Protein AF-A0A3L7C7S1-F1 (afdb_monomer_lite)

Sequence (92 aa):
IVTFTCNADADVYAAVSTGTSFAGTTVKWNDFFCLAGEFPYLGDYDGDGKDDVIAFTKGSLNDVYVGLSTGTAFGGGVKWHDFFGLPNETTL

pLDDT: mean 95.01, std 3.69, range [81.38, 98.5]

Structure (mmCIF, N/CA/C/O backbone):
data_AF-A0A3L7C7S1-F1
#
_entry.id   AF-A0A3L7C7S1-F1
#
loop_
_atom_site.group_PDB
_atom_site.id
_atom_site.type_symbol
_atom_site.label_atom_id
_atom_site.label_alt_id
_atom_site.label_comp_id
_atom_site.label_asym_id
_atom_site.label_entity_id
_atom_site.label_seq_id
_atom_site.pdbx_PDB_ins_code
_atom_site.Cartn_x
_atom_site.Cartn_y
_atom_site.Cartn_z
_atom_site.occupancy
_atom_site.B_iso_or_equiv
_atom_site.auth_seq_id
_atom_site.auth_comp_id
_atom_site.auth_asym_id
_atom_site.auth_atom_id
_atom_site.pdbx_PDB_model_num
ATOM 1 N N . ILE A 1 1 ? -3.866 3.395 11.700 1.00 92.56 1 ILE A N 1
ATOM 2 C CA . ILE A 1 1 ? -2.485 3.565 11.184 1.00 92.56 1 ILE A CA 1
ATOM 3 C C . ILE A 1 1 ? -2.026 2.279 10.519 1.00 92.56 1 ILE A C 1
ATOM 5 O O . ILE A 1 1 ? -2.507 1.218 10.908 1.00 92.56 1 ILE A O 1
ATOM 9 N N . VAL A 1 2 ? -1.110 2.373 9.557 1.00 94.94 2 VAL A N 1
ATOM 10 C CA . VAL A 1 2 ? -0.581 1.234 8.789 1.00 94.94 2 VAL A CA 1
ATOM 11 C C . VAL A 1 2 ? 0.945 1.347 8.687 1.00 94.94 2 VAL A C 1
ATOM 13 O O . VAL A 1 2 ? 1.467 2.460 8.659 1.00 94.94 2 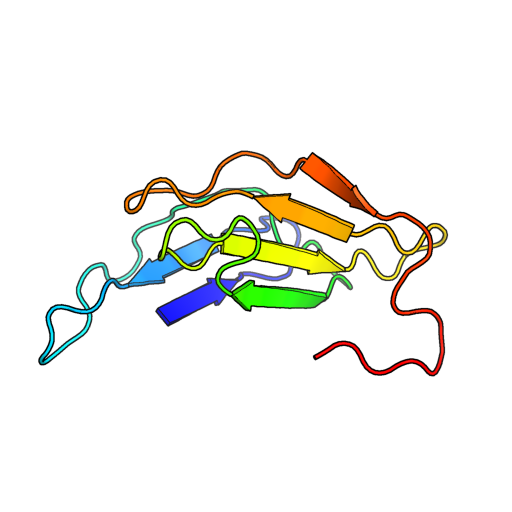VAL A O 1
ATOM 16 N N . THR A 1 3 ? 1.658 0.218 8.662 1.00 95.19 3 THR A N 1
ATOM 17 C CA . THR A 1 3 ? 3.103 0.144 8.378 1.00 95.19 3 THR A CA 1
ATOM 18 C C . THR A 1 3 ? 3.403 -0.952 7.359 1.00 95.19 3 THR A C 1
ATOM 20 O O . THR A 1 3 ? 2.691 -1.953 7.300 1.00 95.19 3 THR A O 1
ATOM 23 N N . PHE A 1 4 ? 4.488 -0.771 6.606 1.00 96.62 4 PHE A N 1
ATOM 24 C CA . PHE A 1 4 ? 4.934 -1.655 5.527 1.00 96.62 4 PHE A CA 1
ATOM 25 C C . PHE A 1 4 ? 6.351 -2.163 5.815 1.00 96.62 4 PHE A C 1
ATOM 27 O O . PHE A 1 4 ? 7.157 -1.407 6.364 1.00 96.62 4 PHE A O 1
ATOM 34 N N . THR A 1 5 ? 6.685 -3.402 5.442 1.00 94.50 5 THR A N 1
ATOM 35 C CA . THR A 1 5 ? 8.064 -3.916 5.593 1.00 94.50 5 THR A CA 1
ATOM 36 C C . THR A 1 5 ? 8.988 -3.597 4.417 1.00 94.50 5 THR A C 1
ATOM 38 O O . THR A 1 5 ? 10.191 -3.807 4.551 1.00 94.50 5 THR A O 1
ATOM 41 N N . CYS A 1 6 ? 8.482 -3.005 3.324 1.00 96.31 6 CYS A N 1
ATOM 42 C CA . CYS A 1 6 ? 9.251 -2.396 2.221 1.00 96.31 6 CYS A CA 1
ATOM 43 C C . CYS A 1 6 ? 10.500 -3.180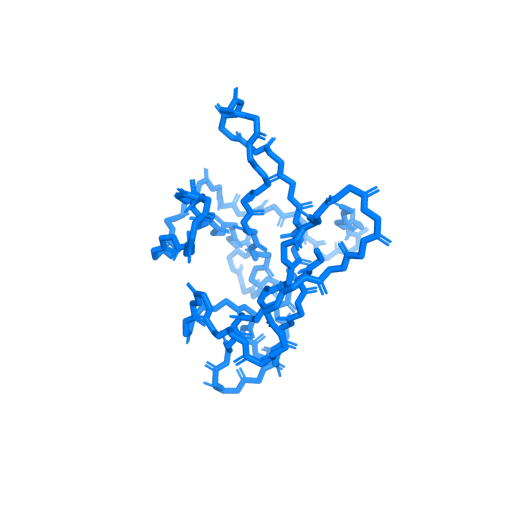 1.777 1.00 96.31 6 CYS A C 1
ATOM 45 O O . CYS A 1 6 ? 11.588 -2.632 1.577 1.00 96.31 6 CYS A O 1
ATOM 47 N N . ASN A 1 7 ? 10.341 -4.497 1.683 1.00 95.81 7 ASN A N 1
ATOM 48 C CA . ASN A 1 7 ? 11.390 -5.480 1.459 1.00 95.81 7 ASN A CA 1
ATOM 49 C C . ASN A 1 7 ? 10.812 -6.663 0.657 1.00 95.81 7 ASN A C 1
ATOM 51 O O . ASN A 1 7 ? 9.766 -6.536 0.029 1.00 95.81 7 ASN A O 1
ATOM 55 N N . ALA A 1 8 ? 11.497 -7.808 0.641 1.00 95.69 8 ALA A N 1
ATOM 56 C CA . ALA A 1 8 ? 11.018 -8.991 -0.078 1.00 95.69 8 ALA A CA 1
ATOM 57 C C . ALA A 1 8 ? 9.725 -9.596 0.503 1.00 95.69 8 ALA A C 1
ATOM 59 O O . ALA A 1 8 ? 9.038 -10.312 -0.218 1.00 95.69 8 ALA A O 1
ATOM 60 N N . ASP A 1 9 ? 9.413 -9.318 1.772 1.00 95.88 9 ASP A N 1
ATOM 61 C CA . ASP A 1 9 ? 8.200 -9.809 2.428 1.00 95.88 9 ASP A CA 1
ATOM 62 C C . ASP A 1 9 ? 6.985 -8.949 2.072 1.00 95.88 9 ASP A C 1
ATOM 64 O O . ASP A 1 9 ? 5.894 -9.486 1.972 1.00 95.88 9 ASP A O 1
ATOM 68 N N . ALA A 1 10 ? 7.174 -7.636 1.864 1.00 97.19 10 ALA A N 1
ATOM 69 C CA . ALA A 1 10 ? 6.119 -6.699 1.456 1.00 97.19 10 ALA A CA 1
ATOM 70 C C . ALA A 1 10 ? 4.842 -6.779 2.328 1.00 97.19 10 ALA A C 1
ATOM 72 O O . ALA A 1 10 ? 3.715 -6.624 1.854 1.00 97.19 10 ALA A O 1
ATOM 73 N N . ASP A 1 11 ? 5.018 -7.024 3.626 1.00 97.56 11 ASP A N 1
ATOM 74 C CA . ASP A 1 11 ? 3.920 -7.154 4.571 1.00 97.56 11 ASP A CA 1
ATOM 75 C C . ASP A 1 11 ? 3.317 -5.783 4.899 1.00 97.56 11 ASP A C 1
ATOM 77 O O . ASP A 1 11 ? 4.029 -4.789 5.090 1.00 97.56 11 ASP A O 1
ATOM 81 N N . VAL A 1 12 ? 2.000 -5.771 5.100 1.00 97.62 12 VAL A N 1
ATOM 82 C CA . VAL A 1 12 ? 1.231 -4.624 5.585 1.00 97.62 12 VAL A CA 1
ATOM 83 C C . VAL A 1 12 ? 0.621 -4.955 6.934 1.00 97.62 12 VAL A C 1
ATOM 85 O O . VAL A 1 12 ? -0.173 -5.887 7.058 1.00 97.62 12 VAL A O 1
ATOM 88 N N . TYR A 1 13 ? 0.929 -4.151 7.945 1.00 97.12 13 TYR A N 1
ATOM 89 C CA . TYR A 1 13 ? 0.348 -4.273 9.280 1.00 97.12 13 TYR A CA 1
ATOM 90 C C . TYR A 1 13 ? -0.536 -3.072 9.576 1.00 97.12 13 TYR A C 1
ATOM 92 O O . TYR A 1 13 ? -0.132 -1.936 9.329 1.00 97.12 13 TYR A O 1
ATOM 100 N N . ALA A 1 14 ? -1.709 -3.305 10.158 1.00 95.88 14 ALA A N 1
ATOM 101 C CA . ALA A 1 14 ? -2.651 -2.242 10.477 1.00 95.88 14 ALA A CA 1
ATOM 102 C C . ALA A 1 14 ? -3.061 -2.270 11.948 1.00 95.88 14 ALA A C 1
ATOM 104 O O . ALA A 1 14 ? -3.304 -3.323 12.535 1.00 95.88 14 ALA A O 1
ATOM 105 N N . ALA A 1 15 ? -3.195 -1.076 12.520 1.00 95.38 15 ALA A N 1
ATOM 106 C CA . ALA A 1 15 ? -3.837 -0.867 13.805 1.00 95.38 15 ALA A CA 1
ATOM 107 C C . ALA A 1 15 ? -5.023 0.093 13.629 1.00 95.38 15 ALA A C 1
ATOM 109 O O . ALA A 1 15 ? -4.862 1.224 13.154 1.00 95.38 15 ALA A O 1
ATOM 110 N N . VAL A 1 16 ? -6.216 -0.371 13.998 1.00 93.31 16 VAL A N 1
ATOM 111 C CA . VAL A 1 16 ? -7.505 0.302 13.778 1.00 93.31 16 VAL A CA 1
ATOM 112 C C . VAL A 1 16 ? -7.816 1.238 14.938 1.00 93.31 16 VAL A C 1
ATOM 114 O O . VAL A 1 16 ? -7.600 0.890 16.098 1.00 93.31 16 VAL A O 1
ATOM 117 N N . SER A 1 17 ? -8.313 2.437 14.629 1.00 93.25 17 SER A N 1
ATOM 118 C CA . SER A 1 17 ? -8.711 3.406 15.653 1.00 93.25 17 SER A CA 1
ATOM 119 C C . SER A 1 17 ? -9.897 2.888 16.464 1.00 93.25 17 SER A C 1
ATOM 121 O O . SER A 1 17 ? -10.879 2.399 15.915 1.00 93.25 17 SER A O 1
ATOM 123 N N . THR A 1 18 ? -9.830 3.057 17.778 1.00 93.81 18 THR A N 1
ATOM 124 C CA . THR A 1 18 ? -10.945 2.850 18.712 1.00 93.81 18 THR A CA 1
ATOM 125 C C . THR A 1 18 ? -11.626 4.174 19.082 1.00 93.81 18 THR A C 1
ATOM 127 O O . THR A 1 18 ? -12.469 4.217 19.973 1.00 93.81 18 THR A O 1
ATOM 130 N N . GLY A 1 19 ? -11.204 5.286 18.467 1.00 96.19 19 GLY A N 1
ATOM 131 C CA . GLY A 1 19 ? -11.581 6.651 18.846 1.00 96.19 19 GLY A CA 1
ATOM 132 C C . GLY A 1 19 ? -10.762 7.234 20.004 1.00 96.19 19 GLY A C 1
ATOM 133 O O . GLY A 1 19 ? -10.744 8.447 20.181 1.00 96.19 19 GLY A O 1
ATOM 134 N N . THR A 1 20 ? -10.046 6.403 20.768 1.00 96.81 20 THR A N 1
ATOM 135 C CA . THR A 1 20 ? -9.163 6.849 21.871 1.00 96.81 20 THR A CA 1
ATOM 136 C C . THR A 1 20 ? -7.774 6.208 21.845 1.00 96.81 20 THR A C 1
ATOM 138 O O . THR A 1 20 ? -6.854 6.694 22.499 1.00 96.81 20 THR A O 1
ATOM 141 N N . SER A 1 21 ? -7.600 5.132 21.081 1.00 95.31 21 SER A N 1
ATOM 142 C CA . SER A 1 21 ? -6.345 4.405 20.893 1.00 95.31 21 SER A CA 1
ATOM 143 C C . SER A 1 21 ? -6.340 3.692 19.536 1.00 95.31 21 SER A C 1
ATOM 145 O O . SER A 1 21 ? -7.308 3.781 18.782 1.00 95.31 21 SER A O 1
ATOM 147 N N . PHE A 1 22 ? -5.266 2.965 19.222 1.00 94.12 22 PHE A N 1
ATOM 148 C CA . PHE A 1 22 ? -5.231 2.034 18.095 1.00 94.12 22 PHE A CA 1
ATOM 149 C C . PHE A 1 22 ? -5.116 0.595 18.608 1.00 94.12 22 PHE A C 1
ATOM 151 O O . PHE A 1 22 ? -4.281 0.307 19.466 1.00 94.12 22 PHE A O 1
ATOM 158 N N . ALA A 1 23 ? -5.948 -0.303 18.084 1.00 92.44 23 ALA A N 1
ATOM 159 C CA . ALA A 1 23 ? -5.944 -1.731 18.388 1.00 92.44 23 ALA A CA 1
ATOM 160 C C . ALA A 1 23 ? -5.392 -2.532 17.201 1.00 92.44 23 ALA A C 1
ATOM 162 O O . ALA A 1 23 ? -5.633 -2.166 16.055 1.00 92.44 23 ALA A O 1
ATOM 163 N N . GLY A 1 24 ? -4.692 -3.641 17.459 1.00 83.38 24 GLY A N 1
ATOM 164 C CA . GLY A 1 24 ? -4.162 -4.508 16.396 1.00 83.38 24 GLY A CA 1
ATOM 165 C C . GLY A 1 24 ? -2.639 -4.501 16.253 1.00 83.38 24 GLY A C 1
ATOM 166 O O . GLY A 1 24 ? -2.119 -4.574 15.145 1.00 83.38 24 GLY A O 1
ATOM 167 N N . THR A 1 25 ? -1.899 -4.435 17.364 1.00 81.38 25 THR A N 1
ATOM 168 C CA . THR A 1 25 ? -0.439 -4.602 17.349 1.00 81.38 25 THR A CA 1
ATOM 169 C C . THR A 1 25 ? -0.054 -5.862 16.575 1.00 81.38 25 THR A C 1
ATOM 171 O O . THR A 1 25 ? -0.524 -6.950 16.901 1.00 81.38 25 THR A O 1
ATOM 174 N N . THR A 1 26 ? 0.813 -5.717 15.569 1.00 83.25 26 THR A N 1
ATOM 175 C CA . THR A 1 26 ? 1.319 -6.813 14.716 1.00 83.25 26 THR A CA 1
ATOM 176 C C . THR A 1 26 ? 0.253 -7.582 13.920 1.00 83.25 26 THR A C 1
ATOM 178 O O . THR A 1 26 ? 0.524 -8.678 13.439 1.00 83.25 26 THR A O 1
ATOM 181 N N . VAL A 1 27 ? -0.951 -7.026 13.730 1.00 93.88 27 VAL A N 1
ATOM 182 C CA . VAL A 1 27 ? -1.974 -7.659 12.884 1.00 93.88 27 VAL A CA 1
ATOM 183 C C . VAL A 1 27 ? -1.651 -7.390 11.417 1.00 93.88 27 VAL A C 1
ATOM 185 O O . VAL A 1 27 ? -1.733 -6.253 10.949 1.00 93.88 27 VAL A O 1
ATOM 188 N N . LYS A 1 28 ? -1.274 -8.449 10.701 1.00 96.75 28 LYS A N 1
ATOM 189 C CA . LYS A 1 28 ? -0.997 -8.406 9.266 1.00 96.75 28 LYS A CA 1
ATOM 190 C C . LYS A 1 28 ? -2.297 -8.408 8.462 1.00 96.75 28 LYS A C 1
ATOM 192 O O . LYS A 1 28 ? -3.164 -9.244 8.699 1.00 96.75 28 LYS A O 1
ATOM 197 N N . TRP A 1 29 ? -2.436 -7.448 7.553 1.00 97.69 29 TRP A N 1
ATOM 198 C CA . TRP A 1 29 ? -3.618 -7.229 6.710 1.00 97.69 29 TRP A CA 1
ATOM 199 C C . TRP A 1 29 ? -3.370 -7.564 5.238 1.00 97.69 29 TRP A C 1
ATOM 201 O O . TRP A 1 29 ? -4.339 -7.715 4.495 1.00 97.69 29 TRP A O 1
ATOM 211 N N . ASN A 1 30 ? -2.106 -7.657 4.816 1.00 97.81 30 ASN A N 1
ATOM 212 C CA . ASN A 1 30 ? -1.708 -8.051 3.466 1.00 97.81 30 ASN A CA 1
ATOM 213 C C . ASN A 1 30 ? -0.238 -8.507 3.444 1.00 97.81 30 ASN A C 1
ATOM 215 O O . ASN A 1 30 ? 0.541 -8.071 4.290 1.00 97.81 30 ASN A O 1
ATOM 219 N N . ASP A 1 31 ? 0.121 -9.349 2.475 1.00 95.75 31 ASP A N 1
ATOM 220 C CA . ASP A 1 31 ? 1.461 -9.938 2.313 1.00 95.75 31 ASP A CA 1
ATOM 221 C C . ASP A 1 31 ? 2.224 -9.388 1.091 1.00 95.75 31 ASP A C 1
ATOM 223 O O . ASP A 1 31 ? 3.266 -9.925 0.729 1.00 95.75 31 ASP A O 1
ATOM 227 N N . PHE A 1 32 ? 1.666 -8.428 0.346 1.00 95.12 32 PHE A N 1
ATOM 228 C CA . PHE A 1 32 ? 2.236 -8.051 -0.948 1.00 95.12 32 PHE A CA 1
ATOM 229 C C . PHE A 1 32 ? 1.984 -6.591 -1.348 1.00 95.12 32 PHE A C 1
ATOM 231 O O . PHE A 1 32 ? 1.386 -6.301 -2.385 1.00 95.12 32 PHE A O 1
ATOM 238 N N . PHE A 1 33 ? 2.476 -5.668 -0.523 1.00 96.50 33 PHE A N 1
ATOM 239 C CA . PHE A 1 33 ? 2.568 -4.237 -0.815 1.00 96.50 33 PHE A CA 1
ATOM 240 C C . PHE A 1 33 ? 3.893 -3.650 -0.320 1.00 96.50 33 PHE A C 1
ATOM 242 O O . PHE A 1 33 ? 4.328 -3.918 0.797 1.00 96.50 33 PHE A O 1
ATOM 249 N N . CYS A 1 34 ? 4.485 -2.760 -1.118 1.00 96.38 34 CYS A N 1
ATOM 250 C CA . CYS A 1 34 ? 5.816 -2.210 -0.882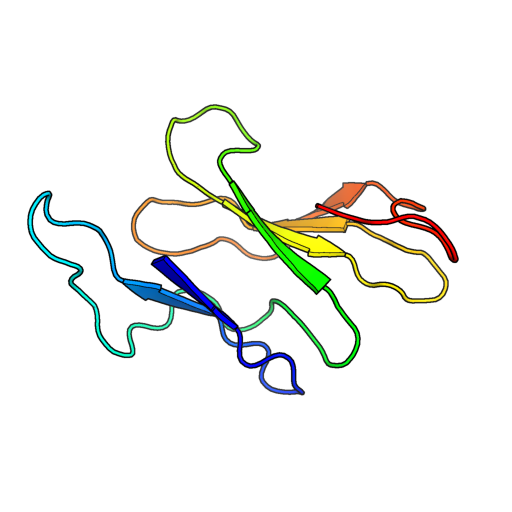 1.00 96.38 34 CYS A CA 1
ATOM 251 C C . CYS A 1 34 ? 6.914 -3.277 -1.014 1.00 96.38 34 CYS A C 1
ATOM 253 O O . CYS A 1 34 ? 7.520 -3.705 -0.034 1.00 96.38 34 CYS A O 1
ATOM 255 N N . LEU A 1 35 ? 7.201 -3.710 -2.238 1.00 96.44 35 LEU A N 1
ATOM 256 C CA . LEU A 1 35 ? 8.483 -4.352 -2.527 1.00 96.44 35 LEU A CA 1
ATOM 257 C C . LEU A 1 35 ? 9.631 -3.339 -2.387 1.00 96.44 35 LEU A C 1
ATOM 259 O O . LEU A 1 35 ? 9.435 -2.122 -2.333 1.00 96.44 35 LEU A O 1
ATOM 263 N N . ALA A 1 36 ? 10.867 -3.838 -2.334 1.00 95.44 36 ALA A N 1
ATOM 264 C CA . ALA A 1 36 ? 12.047 -2.983 -2.239 1.00 95.44 36 ALA A CA 1
ATOM 265 C C . ALA A 1 36 ? 12.102 -1.960 -3.394 1.00 95.44 36 ALA A C 1
ATOM 267 O O . ALA A 1 36 ? 12.176 -2.334 -4.563 1.00 95.44 36 ALA A O 1
ATOM 268 N N . GLY A 1 37 ? 12.118 -0.670 -3.046 1.00 93.12 37 GLY A N 1
ATOM 269 C CA . GLY A 1 37 ? 12.153 0.443 -4.004 1.00 93.12 37 GLY A CA 1
ATOM 270 C C . GLY A 1 37 ? 10.782 1.008 -4.381 1.00 93.12 37 GLY A C 1
ATOM 271 O O . GLY A 1 37 ? 10.728 2.068 -5.001 1.00 93.12 37 GLY A O 1
ATOM 272 N N . GLU A 1 38 ? 9.693 0.357 -3.973 1.00 95.50 38 GLU A N 1
ATOM 273 C CA . GLU A 1 38 ? 8.345 0.899 -4.121 1.00 95.50 38 GLU A CA 1
ATOM 274 C C . GLU A 1 38 ? 8.049 1.964 -3.061 1.00 95.50 38 GLU A C 1
ATOM 276 O O . GLU A 1 38 ? 8.719 2.060 -2.028 1.00 95.50 38 GLU A O 1
ATOM 281 N N . PHE A 1 39 ? 7.015 2.763 -3.312 1.00 95.19 39 PHE A N 1
ATOM 282 C CA . PHE A 1 39 ? 6.569 3.798 -2.390 1.00 95.19 39 PHE A CA 1
ATOM 283 C C . PHE A 1 39 ? 5.074 3.632 -2.074 1.00 95.19 39 PHE A C 1
ATOM 285 O O . PHE A 1 39 ? 4.253 3.820 -2.977 1.00 95.19 39 PHE A O 1
ATOM 292 N N . PRO A 1 40 ? 4.700 3.276 -0.830 1.00 96.50 40 PRO A N 1
ATOM 293 C CA . PRO A 1 40 ? 3.316 3.025 -0.468 1.00 96.50 40 PRO A CA 1
ATOM 294 C C . PRO A 1 40 ? 2.621 4.259 0.122 1.00 96.50 40 PRO A C 1
ATOM 296 O O . PRO A 1 40 ? 3.260 5.086 0.774 1.00 96.50 40 PRO A O 1
ATOM 299 N N . TYR A 1 41 ? 1.299 4.335 -0.041 1.00 95.81 41 TYR A N 1
ATOM 300 C CA . TYR A 1 41 ? 0.438 5.326 0.614 1.00 95.81 41 TYR A CA 1
ATOM 301 C C . TYR A 1 41 ? -0.852 4.692 1.136 1.00 95.81 41 TYR A C 1
ATOM 303 O O . TYR A 1 41 ? -1.201 3.564 0.782 1.00 95.81 41 TYR A O 1
ATOM 311 N N . LEU A 1 42 ? -1.526 5.440 2.008 1.00 96.12 42 LEU A N 1
ATOM 312 C CA . LEU A 1 42 ? -2.780 5.085 2.660 1.00 96.12 42 LEU A CA 1
ATOM 313 C C . LEU A 1 42 ? -3.803 6.198 2.394 1.00 96.12 42 LEU A C 1
ATOM 315 O O . LEU A 1 42 ? -3.488 7.365 2.636 1.00 96.12 42 LEU A O 1
ATOM 319 N N . GLY A 1 43 ? -5.006 5.842 1.951 1.00 96.19 43 GLY A N 1
ATOM 320 C CA . GLY A 1 43 ? -6.109 6.784 1.745 1.00 96.19 43 GLY A CA 1
ATOM 321 C C . GLY A 1 43 ? -7.338 6.113 1.141 1.00 96.19 43 GLY A C 1
ATOM 322 O O . GLY A 1 43 ? -7.232 5.020 0.605 1.00 96.19 43 GLY A O 1
ATOM 323 N N . ASP A 1 44 ? -8.504 6.741 1.250 1.00 97.81 44 ASP A N 1
ATOM 324 C CA . ASP A 1 44 ? -9.757 6.256 0.653 1.00 97.81 44 ASP A CA 1
ATOM 325 C C . ASP A 1 44 ? -9.793 6.591 -0.850 1.00 97.81 44 ASP A C 1
ATOM 327 O O . ASP A 1 44 ? -10.007 7.749 -1.231 1.00 97.81 44 ASP A O 1
ATOM 331 N N . TYR A 1 45 ? -9.508 5.603 -1.706 1.00 97.38 45 TYR A N 1
ATOM 332 C CA . TYR A 1 45 ? -9.401 5.798 -3.156 1.00 97.38 45 TYR A CA 1
ATOM 333 C C . TYR A 1 45 ? -10.632 5.300 -3.923 1.00 97.38 45 TYR A C 1
ATOM 335 O O . TYR A 1 45 ? -10.800 5.683 -5.086 1.00 97.38 45 TYR A O 1
ATOM 343 N N . ASP A 1 46 ? -11.492 4.482 -3.307 1.00 98.06 46 ASP A N 1
ATOM 344 C CA . ASP A 1 46 ? -12.758 4.029 -3.899 1.00 98.06 46 ASP A CA 1
ATOM 345 C C . ASP A 1 46 ? -14.005 4.777 -3.387 1.00 98.06 46 ASP A C 1
ATOM 347 O O . ASP A 1 46 ? -15.077 4.681 -3.996 1.00 98.06 46 ASP A O 1
ATOM 351 N N . GLY A 1 47 ? -13.852 5.605 -2.352 1.00 98.25 47 GLY A N 1
ATOM 352 C CA . GLY A 1 47 ? -14.886 6.476 -1.805 1.00 98.25 47 GLY A CA 1
ATOM 353 C C . GLY A 1 47 ? -15.844 5.778 -0.841 1.00 98.25 47 GLY A C 1
ATOM 354 O O . GLY A 1 47 ? -16.952 6.286 -0.625 1.00 98.25 47 GLY A O 1
ATOM 355 N N . ASP A 1 48 ? -15.476 4.620 -0.290 1.00 98.38 48 ASP A N 1
ATOM 356 C CA . ASP A 1 48 ? -16.326 3.844 0.616 1.00 98.38 48 ASP A CA 1
ATOM 357 C C . ASP A 1 48 ? -16.206 4.254 2.100 1.00 98.38 48 ASP A C 1
ATOM 359 O O . ASP A 1 48 ? -16.939 3.742 2.960 1.00 98.38 48 ASP A O 1
ATOM 363 N N . GLY A 1 49 ? -15.334 5.22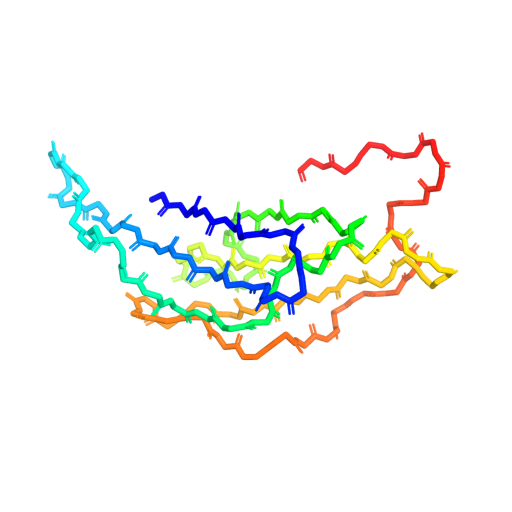1 2.404 1.00 97.25 49 GLY A N 1
ATOM 364 C CA . GLY A 1 49 ? -15.077 5.723 3.749 1.00 97.25 49 GLY A CA 1
ATOM 365 C C . GLY A 1 49 ? -14.036 4.922 4.530 1.00 97.25 49 GLY A C 1
ATOM 366 O O . GLY A 1 49 ? -13.902 5.140 5.741 1.00 97.25 49 GLY A O 1
ATOM 367 N N . LYS A 1 50 ? -13.316 3.992 3.892 1.00 96.31 50 LYS A N 1
ATOM 368 C CA . LYS A 1 50 ? -12.183 3.269 4.477 1.00 96.31 50 LYS A CA 1
ATOM 369 C C . LYS A 1 50 ? -10.912 3.592 3.703 1.00 96.31 50 LYS A C 1
ATOM 371 O O . LYS A 1 50 ? -10.897 3.584 2.485 1.00 96.31 50 LYS A O 1
ATOM 376 N N . ASP A 1 51 ? -9.815 3.811 4.424 1.00 97.62 51 ASP A N 1
ATOM 377 C CA . ASP A 1 51 ? -8.523 3.957 3.759 1.00 97.62 51 ASP A CA 1
ATOM 378 C C . ASP A 1 51 ? -8.090 2.619 3.140 1.00 97.62 51 ASP A C 1
ATOM 380 O O . ASP A 1 51 ? -8.074 1.602 3.842 1.00 97.62 51 ASP A O 1
ATOM 384 N N . ASP A 1 52 ? -7.677 2.652 1.876 1.00 98.31 52 ASP A N 1
ATOM 385 C CA . ASP A 1 52 ? -7.022 1.595 1.107 1.00 98.31 52 ASP A CA 1
ATOM 386 C C . ASP A 1 52 ? -5.502 1.782 1.077 1.00 98.31 52 ASP A C 1
ATOM 388 O O . ASP A 1 52 ? -4.968 2.839 1.423 1.00 98.31 52 ASP A O 1
ATOM 392 N N . VAL A 1 53 ? -4.787 0.762 0.597 1.00 98.12 53 VAL A N 1
ATOM 393 C CA . VAL A 1 53 ? -3.343 0.858 0.343 1.00 98.12 53 VAL A CA 1
ATOM 394 C C . VAL A 1 53 ? -3.045 0.971 -1.140 1.00 98.12 53 VAL A C 1
ATOM 396 O O . VAL A 1 53 ? -3.635 0.269 -1.963 1.00 98.12 53 VAL A O 1
ATOM 399 N N . ILE A 1 54 ? -2.073 1.816 -1.471 1.00 97.38 54 ILE A N 1
ATOM 400 C CA . ILE A 1 54 ? -1.520 1.910 -2.822 1.00 97.38 54 ILE A CA 1
ATOM 401 C C . ILE A 1 54 ? -0.007 1.759 -2.797 1.00 97.38 54 ILE A C 1
ATOM 403 O O . ILE A 1 54 ? 0.631 2.122 -1.812 1.00 97.38 54 ILE A O 1
ATOM 407 N N . ALA A 1 55 ? 0.570 1.254 -3.884 1.00 97.00 55 ALA A N 1
ATOM 408 C CA . ALA A 1 55 ? 2.011 1.215 -4.103 1.00 97.00 55 ALA A CA 1
ATOM 409 C C . ALA A 1 55 ? 2.351 1.793 -5.475 1.00 97.00 55 ALA A C 1
ATOM 411 O O . ALA A 1 55 ? 1.862 1.323 -6.506 1.00 97.00 55 ALA A O 1
ATOM 412 N N . PHE A 1 56 ? 3.232 2.791 -5.474 1.00 96.38 56 PHE A N 1
ATOM 413 C CA . PHE A 1 56 ? 3.932 3.247 -6.665 1.00 96.38 56 PHE A CA 1
ATOM 414 C C . PHE A 1 56 ? 5.155 2.362 -6.858 1.00 96.38 56 PHE A C 1
ATOM 416 O O . PHE A 1 56 ? 6.077 2.385 -6.042 1.00 96.38 56 PHE A O 1
ATOM 423 N N . THR A 1 57 ? 5.179 1.599 -7.948 1.00 95.50 57 THR A N 1
ATOM 424 C CA . THR A 1 57 ? 6.244 0.610 -8.189 1.00 95.50 57 THR A CA 1
ATOM 425 C C . THR A 1 57 ? 7.619 1.240 -8.415 1.00 95.50 57 THR A C 1
ATOM 427 O O . THR A 1 57 ? 8.633 0.586 -8.197 1.00 95.50 57 THR A O 1
ATOM 430 N N . LYS A 1 58 ? 7.668 2.495 -8.899 1.00 92.94 58 LYS A N 1
ATOM 431 C CA . LYS A 1 58 ? 8.898 3.262 -9.208 1.00 92.94 58 LYS A CA 1
ATOM 432 C C . LYS A 1 58 ? 9.920 2.508 -10.088 1.0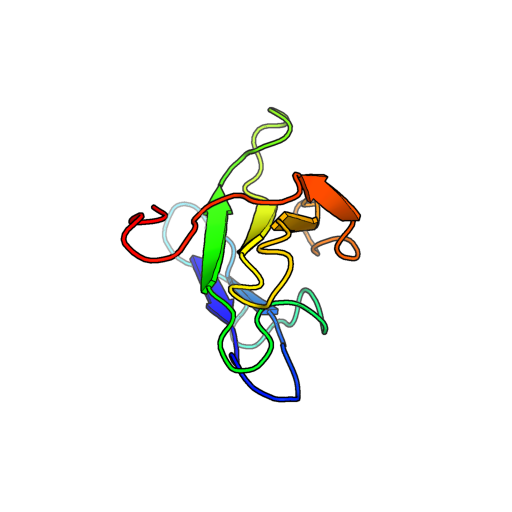0 92.94 58 LYS A C 1
ATOM 434 O O . LYS A 1 58 ? 11.100 2.856 -10.135 1.00 92.94 58 LYS A O 1
ATOM 439 N N . GLY A 1 59 ? 9.463 1.476 -10.802 1.00 90.44 59 GLY A N 1
ATOM 440 C CA . GLY A 1 59 ? 10.237 0.700 -11.767 1.00 90.44 59 GLY A CA 1
ATOM 441 C C . GLY A 1 59 ? 10.150 1.277 -13.182 1.00 90.44 59 GLY A C 1
ATOM 442 O O . GLY A 1 59 ? 9.725 2.409 -13.390 1.00 90.44 59 GLY A O 1
ATOM 443 N N . SER A 1 60 ? 10.501 0.479 -14.193 1.00 91.38 60 SER A N 1
ATOM 444 C CA . SER A 1 60 ? 10.485 0.920 -15.600 1.00 91.38 60 SER A CA 1
ATOM 445 C C . SER A 1 60 ? 9.103 1.351 -16.106 1.00 91.38 60 SER A C 1
ATOM 447 O O . SER A 1 60 ? 9.025 2.203 -16.987 1.00 91.38 60 SER A O 1
ATOM 449 N N . LEU A 1 61 ? 8.029 0.778 -15.556 1.00 93.75 61 LEU A N 1
ATOM 450 C CA . LEU A 1 61 ? 6.650 1.081 -15.948 1.00 93.75 61 LEU A CA 1
ATOM 451 C C . LEU A 1 61 ? 5.970 2.118 -15.044 1.00 93.75 61 LEU A C 1
ATOM 453 O O . LEU A 1 61 ? 4.963 2.682 -15.451 1.00 93.75 61 LEU A O 1
ATOM 457 N N . ASN A 1 62 ? 6.515 2.402 -13.852 1.00 95.19 62 ASN A N 1
ATOM 458 C CA . ASN A 1 62 ? 5.898 3.287 -12.850 1.00 95.19 62 ASN A CA 1
ATOM 459 C C . ASN A 1 62 ? 4.390 3.014 -12.659 1.00 95.19 62 ASN A C 1
ATOM 461 O O . ASN A 1 62 ? 3.569 3.928 -12.642 1.00 95.19 62 ASN A O 1
ATOM 465 N N . ASP A 1 63 ? 4.031 1.734 -12.563 1.00 97.25 63 ASP A N 1
ATOM 466 C CA . ASP A 1 63 ? 2.662 1.291 -12.310 1.00 97.25 63 ASP A CA 1
ATOM 467 C C . ASP A 1 63 ? 2.218 1.653 -10.880 1.00 97.25 63 ASP A C 1
ATOM 469 O O . ASP A 1 63 ? 3.048 1.722 -9.962 1.00 97.25 63 ASP A O 1
ATOM 473 N N . VAL A 1 64 ? 0.904 1.817 -10.707 1.00 97.50 64 VAL A N 1
ATOM 474 C CA . VAL A 1 64 ? 0.217 2.036 -9.429 1.00 97.50 64 VAL A CA 1
ATOM 475 C C . VAL A 1 64 ? -0.734 0.875 -9.164 1.00 97.50 64 VAL A C 1
ATOM 477 O O . VAL A 1 64 ? -1.664 0.625 -9.941 1.00 97.50 64 VAL A O 1
ATOM 480 N N . TYR A 1 65 ? -0.511 0.180 -8.052 1.00 98.00 65 TYR A N 1
ATOM 481 C CA . TYR A 1 65 ? -1.367 -0.909 -7.581 1.00 98.00 65 TYR A CA 1
ATOM 482 C C . TYR A 1 65 ? -2.168 -0.459 -6.367 1.00 98.00 65 TYR A C 1
ATOM 484 O O . TYR A 1 65 ? -1.626 0.228 -5.507 1.00 98.00 65 TYR A O 1
ATOM 492 N N . VAL A 1 66 ? -3.435 -0.869 -6.300 1.00 98.44 66 VAL A N 1
ATOM 493 C CA . VAL A 1 66 ? -4.380 -0.525 -5.230 1.00 98.44 66 VAL A CA 1
ATOM 494 C C . VAL A 1 66 ? -4.951 -1.798 -4.621 1.00 98.44 66 VAL A C 1
ATOM 496 O O . VAL A 1 66 ? -5.369 -2.707 -5.340 1.00 98.44 66 VAL A O 1
ATOM 499 N N . GLY A 1 67 ? -4.937 -1.876 -3.295 1.00 98.50 67 GLY A N 1
ATOM 500 C CA . GLY A 1 67 ? -5.497 -2.964 -2.507 1.00 98.50 67 GLY A CA 1
ATOM 501 C C . GLY A 1 67 ? -6.634 -2.424 -1.656 1.00 98.50 67 GLY A C 1
ATOM 502 O O . GLY A 1 67 ? -6.381 -1.807 -0.622 1.00 98.50 67 GLY A O 1
ATOM 503 N N . LEU A 1 68 ? -7.871 -2.666 -2.097 1.00 98.50 68 LEU A N 1
ATOM 504 C CA . LEU A 1 68 ? -9.065 -2.128 -1.442 1.00 98.50 68 LEU A CA 1
ATOM 505 C C . LEU A 1 68 ? -9.244 -2.658 -0.022 1.00 98.50 68 LEU A C 1
ATOM 507 O O . LEU A 1 68 ? -8.990 -3.836 0.263 1.00 98.50 68 LEU A O 1
ATOM 511 N N . SER A 1 69 ? -9.721 -1.792 0.859 1.00 98.00 69 SER A N 1
ATOM 512 C CA . SER A 1 69 ? -9.950 -2.082 2.263 1.00 98.00 69 SER A CA 1
ATOM 513 C C . SER A 1 69 ? -11.303 -2.734 2.504 1.00 98.00 69 SER A C 1
ATOM 515 O O . SER A 1 69 ? -12.369 -2.234 2.159 1.00 98.00 69 SER A O 1
ATOM 517 N N . THR A 1 70 ? -11.294 -3.849 3.223 1.00 97.12 70 THR A N 1
ATOM 518 C CA . THR A 1 70 ? -12.531 -4.469 3.731 1.00 97.12 70 THR A CA 1
ATOM 519 C C . THR A 1 70 ? -12.907 -3.961 5.126 1.00 97.12 70 THR A C 1
ATOM 521 O O . THR A 1 70 ? -13.918 -4.375 5.691 1.00 97.12 70 THR A O 1
ATOM 524 N N . GLY A 1 71 ? -12.075 -3.101 5.725 1.00 94.38 71 GLY A N 1
ATOM 525 C CA . GLY A 1 71 ? -12.147 -2.723 7.140 1.00 94.38 71 GLY A CA 1
ATOM 526 C C . GLY A 1 71 ? -11.533 -3.746 8.103 1.00 94.38 71 GLY A C 1
ATOM 527 O O . GLY A 1 71 ? -11.470 -3.484 9.302 1.00 94.38 71 GLY A O 1
ATOM 528 N N . THR A 1 72 ? -11.067 -4.894 7.600 1.00 94.62 72 THR A N 1
ATOM 529 C CA . THR A 1 72 ? -10.359 -5.915 8.401 1.00 94.62 72 THR A CA 1
ATOM 530 C C . THR A 1 72 ? -9.131 -6.521 7.711 1.00 94.62 72 THR A C 1
ATOM 532 O O . THR A 1 72 ? -8.359 -7.221 8.359 1.00 94.62 72 THR A O 1
ATOM 535 N N . ALA A 1 73 ? -8.947 -6.252 6.417 1.00 97.50 73 ALA A N 1
ATOM 536 C CA . ALA A 1 73 ? -7.814 -6.655 5.588 1.00 97.50 73 ALA A CA 1
ATOM 537 C C . ALA A 1 73 ? -7.779 -5.796 4.313 1.00 97.50 73 ALA A C 1
ATOM 539 O O . ALA A 1 73 ? -8.811 -5.220 3.942 1.00 97.50 73 ALA A O 1
ATOM 540 N N . PHE A 1 74 ? -6.640 -5.780 3.617 1.00 98.44 74 PHE A N 1
ATOM 541 C CA . PHE A 1 74 ? -6.536 -5.225 2.265 1.00 98.44 74 PHE A CA 1
ATOM 542 C C . PHE A 1 74 ? -6.582 -6.342 1.225 1.00 98.44 74 PHE A C 1
ATOM 544 O O . PHE A 1 74 ? -5.968 -7.397 1.403 1.00 98.44 74 PHE A O 1
ATOM 551 N N . GLY A 1 75 ? -7.290 -6.101 0.125 1.00 97.88 75 GLY A N 1
ATOM 552 C CA . GLY A 1 75 ? -7.299 -6.985 -1.034 1.00 97.88 75 GLY A CA 1
ATOM 553 C C . GLY A 1 75 ? -5.930 -7.094 -1.711 1.00 97.88 75 GLY A C 1
ATOM 554 O O . GLY A 1 75 ? -4.999 -6.339 -1.428 1.00 97.88 75 GLY A O 1
ATOM 555 N N . GLY A 1 76 ? -5.807 -8.046 -2.637 1.00 96.94 76 GLY A N 1
ATOM 556 C CA . GLY A 1 76 ? -4.631 -8.127 -3.503 1.00 96.94 76 GLY A CA 1
ATOM 557 C C . GLY A 1 76 ? -4.500 -6.880 -4.380 1.00 96.94 76 GLY A C 1
ATOM 558 O O . GLY A 1 76 ? -5.509 -6.321 -4.809 1.00 96.94 76 GLY A O 1
ATOM 559 N N . GLY A 1 77 ? -3.263 -6.461 -4.651 1.00 96.75 77 GLY A N 1
ATOM 560 C CA . GLY A 1 77 ? -2.992 -5.292 -5.481 1.00 96.75 77 GLY A CA 1
ATOM 561 C C . GLY A 1 77 ? -3.533 -5.457 -6.902 1.00 96.75 77 GLY A C 1
ATOM 562 O O . GLY A 1 77 ? -3.127 -6.357 -7.638 1.00 96.75 77 GLY A O 1
ATOM 563 N N . VAL A 1 78 ? -4.427 -4.558 -7.304 1.00 98.06 78 VAL A N 1
ATOM 564 C CA . VAL A 1 78 ? -4.930 -4.439 -8.674 1.00 98.06 78 VAL A CA 1
ATOM 565 C C . VAL A 1 78 ? -4.292 -3.215 -9.307 1.00 98.06 78 VAL A C 1
ATOM 567 O O . VAL A 1 78 ? -4.302 -2.137 -8.716 1.00 98.06 78 VA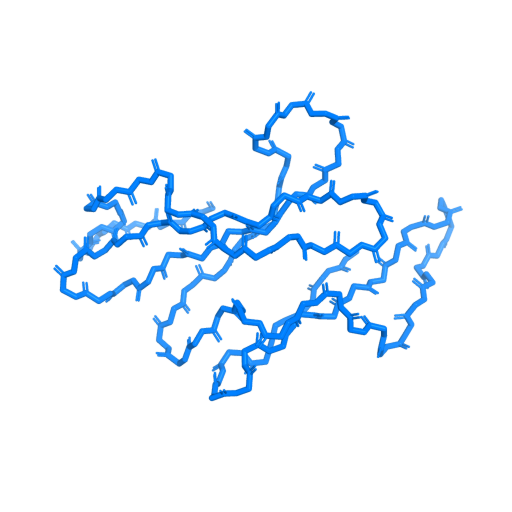L A O 1
ATOM 570 N N . LYS A 1 79 ? -3.751 -3.353 -10.521 1.00 97.94 79 LYS A N 1
ATOM 571 C CA . LYS A 1 79 ? -3.230 -2.193 -11.243 1.00 97.94 79 LYS A CA 1
ATOM 572 C C . LYS A 1 79 ? -4.374 -1.255 -11.613 1.00 97.94 79 LYS A C 1
ATOM 574 O O . LYS A 1 79 ? -5.273 -1.657 -12.348 1.00 97.94 79 LYS A O 1
ATOM 579 N N . TRP A 1 80 ? -4.318 -0.021 -11.129 1.00 97.94 80 TRP A N 1
ATOM 580 C CA . TRP A 1 80 ? -5.297 1.020 -11.461 1.00 97.94 80 TRP A CA 1
ATOM 581 C C . TRP A 1 80 ? -4.737 2.064 -12.421 1.00 97.94 80 TRP A C 1
ATOM 583 O O . TRP A 1 80 ? -5.504 2.690 -13.148 1.00 97.94 80 TRP A O 1
ATOM 593 N N . HIS A 1 81 ? -3.414 2.237 -12.454 1.00 97.19 81 HIS A N 1
ATOM 594 C CA . HIS A 1 81 ? -2.759 3.185 -13.348 1.00 97.19 81 HIS A CA 1
ATOM 595 C C . HIS A 1 81 ? -1.373 2.682 -13.765 1.00 97.19 81 HIS A C 1
ATOM 597 O O . HIS A 1 81 ? -0.725 1.934 -13.032 1.00 97.19 81 HIS A O 1
ATOM 603 N N . ASP A 1 82 ? -0.913 3.104 -14.937 1.00 96.12 82 ASP A N 1
ATOM 604 C CA . ASP A 1 82 ? 0.432 2.892 -15.469 1.00 96.12 82 ASP A CA 1
ATOM 605 C C . ASP A 1 82 ? 1.156 4.230 -15.706 1.00 96.12 82 ASP A C 1
ATOM 607 O O . ASP A 1 82 ? 0.522 5.262 -15.897 1.00 96.12 82 ASP A O 1
ATOM 611 N N . PHE A 1 83 ? 2.489 4.252 -15.664 1.00 94.19 83 PHE A N 1
ATOM 612 C CA . PHE A 1 83 ? 3.293 5.455 -15.940 1.00 94.19 83 PHE A CA 1
ATOM 613 C C . PHE A 1 83 ? 2.977 6.691 -15.071 1.00 94.19 83 PHE A C 1
ATOM 615 O O . PHE A 1 83 ? 2.876 7.802 -15.592 1.00 94.19 83 PHE A O 1
ATOM 622 N N . PHE A 1 84 ? 2.859 6.534 -13.749 1.00 94.62 84 PHE A N 1
ATOM 623 C CA . PHE A 1 84 ? 2.568 7.645 -12.833 1.00 94.62 84 PHE A CA 1
ATOM 624 C C . PHE A 1 84 ? 3.620 7.794 -11.727 1.00 94.62 84 PHE A C 1
ATOM 626 O O . PHE A 1 84 ? 4.071 6.808 -11.143 1.00 94.62 84 PHE A O 1
ATOM 633 N N . GLY A 1 85 ? 3.999 9.033 -11.396 1.00 90.00 85 GLY A N 1
ATOM 634 C CA . GLY A 1 85 ? 5.043 9.296 -10.406 1.00 90.00 85 GLY A CA 1
ATOM 635 C C . GLY A 1 85 ? 6.439 9.036 -10.975 1.00 90.00 85 GLY A C 1
ATOM 636 O O . GLY A 1 85 ? 7.253 8.379 -10.321 1.00 90.00 85 GLY A O 1
ATOM 637 N N . LEU A 1 86 ? 6.682 9.528 -12.191 1.00 89.44 86 LEU A N 1
ATOM 638 C CA . LEU A 1 86 ? 7.904 9.385 -12.981 1.00 89.44 86 LEU A CA 1
ATOM 639 C C . LEU A 1 86 ? 9.142 9.992 -12.286 1.00 89.44 86 LEU A C 1
ATOM 641 O O . LEU A 1 86 ? 9.025 10.698 -11.279 1.00 89.44 86 LEU A O 1
ATOM 645 N N . PRO A 1 87 ? 10.364 9.759 -12.810 1.00 86.06 87 PRO A N 1
ATOM 646 C CA . PRO A 1 87 ? 11.557 10.418 -12.291 1.00 86.06 87 PRO A CA 1
ATOM 647 C C . PRO A 1 87 ? 11.392 11.944 -12.229 1.00 86.06 87 PRO A C 1
ATOM 649 O O . PRO A 1 87 ? 11.055 12.579 -13.227 1.00 86.06 87 PRO A O 1
ATOM 652 N N . ASN A 1 88 ? 11.706 12.522 -11.065 1.00 89.12 88 ASN A N 1
ATOM 653 C CA . ASN A 1 88 ? 11.515 13.936 -10.698 1.00 89.12 88 ASN A CA 1
ATOM 654 C C . ASN A 1 88 ? 10.074 14.361 -10.357 1.00 89.12 88 ASN A C 1
ATOM 656 O O . ASN A 1 88 ? 9.845 15.543 -10.109 1.00 89.12 88 ASN A O 1
ATOM 660 N N . GLU A 1 89 ? 9.124 13.429 -10.279 1.00 92.69 89 GLU A N 1
ATOM 661 C CA . GLU A 1 89 ? 7.800 13.676 -9.708 1.00 92.69 89 GLU A CA 1
ATOM 662 C C . GLU A 1 89 ? 7.757 13.239 -8.240 1.00 92.69 89 GLU A C 1
ATOM 664 O O . GLU A 1 89 ? 8.228 12.158 -7.867 1.00 92.69 89 GLU A O 1
ATOM 669 N N . THR A 1 90 ? 7.155 14.077 -7.399 1.00 89.62 90 THR A N 1
ATOM 670 C CA . THR A 1 90 ? 6.887 13.746 -5.999 1.00 89.62 90 THR A CA 1
ATOM 671 C C . THR A 1 90 ? 5.509 13.108 -5.907 1.00 89.62 90 THR A C 1
ATOM 673 O O . THR A 1 90 ? 4.505 13.766 -6.165 1.00 89.62 90 THR A O 1
ATOM 676 N N . THR A 1 91 ? 5.462 11.833 -5.530 1.00 86.88 91 THR A N 1
ATOM 677 C CA . THR A 1 91 ? 4.220 11.185 -5.093 1.00 86.88 91 THR A CA 1
ATOM 678 C C . THR A 1 91 ? 3.915 11.639 -3.662 1.00 86.88 91 THR A C 1
ATOM 680 O O . THR A 1 91 ? 4.848 11.899 -2.891 1.00 86.88 91 THR A O 1
ATOM 683 N N . LEU A 1 92 ? 2.638 11.769 -3.306 1.00 82.31 92 LEU A N 1
ATOM 684 C CA . LEU A 1 92 ? 2.161 12.190 -1.983 1.00 82.31 92 LEU A CA 1
ATOM 685 C C . LEU A 1 92 ? 0.951 11.361 -1.562 1.00 82.31 92 LEU A C 1
ATOM 687 O O . LEU A 1 92 ? 0.245 10.879 -2.475 1.00 82.31 92 LEU A O 1
#

Radius of gyration: 13.23 Å; chains: 1; bounding box: 28×24×38 Å

Secondary structure (DSSP, 8-state):
-EEE--SSS--EEE-EE-SSSEE-TT-EEESSS--TT-EEEEE-SSSSSS-EEEEE--SSS--EEEE-B-SS-BPPPEEEESS-S-TT----

Foldseek 3Di:
DWDFPLEPQRWIFDFPDPVVDTHGVPNTQDRHHRYHPKDKDWADPPPPPHIWMWIQPQDPWRWIWIFDDPVRHTHDTDTPDTDPQHVPRDDD